Protein AF-A0A923HS87-F1 (afdb_monomer)

Radius of gyration: 13.6 Å; Cα contacts (8 Å, |Δi|>4): 126; chains: 1; bounding box: 27×33×35 Å

Sequence (116 aa):
MGLDQYQNFSVIEHLPSKEFSVVEADYYADLIFYQAFLCIINPWSLEDEALDDLTRFYLSVADDMSMTIIFIKEVRLPQILEKEILAYRDFSELESELENVITSAYQKYLKKNIVC

Organism: NCBI:txid52693

Secondary structure (DSSP, 8-state):
--S-HHHHHHHHHT-SSTT------SSTTHHHH---SEEEE-GGGS-HHHHHHHHHHHHHHGGG--SEEEEES--PPPTTGGGTEEEESSHHHHHTTHHHHHHHHHHHHHHHHS--

Solvent-accessible surface area (backbone atoms only — not comparable to full-atom values): 6939 Å² total; per-residue (Å²): 112,44,69,55,75,66,55,50,49,55,54,59,74,49,50,94,50,93,87,66,78,91,75,85,46,92,47,77,66,45,78,71,71,59,94,50,39,64,46,75,39,23,61,87,67,46,54,71,70,56,48,53,52,50,51,53,51,49,63,75,40,55,94,72,56,44,46,34,42,33,33,36,37,76,73,95,63,61,77,73,48,59,77,63,40,48,73,28,75,36,64,72,63,43,58,79,43,40,55,60,51,52,52,50,23,46,52,48,24,46,62,67,73,62,74,122

pLDDT: mean 86.73, std 8.55, range [39.62, 93.31]

Foldseek 3Di:
DADDPVLLVLLVVLAPDPVDDDDDDPDLVCVVVDPDLEDGGALVVDDPVSSVVVLVSCVVCLVPDLHAAEYAQDDDHDPSVPVRHHYHNHSVRCSVCSNVVNVVSVVSNCVNPVPD

Nearest PDB structures (foldseek):
  3jwp-assembly1_A  TM=4.247E-01  e=1.452E+00  Plasmodium falciparum 3D7
  1c4k-assembly1_A  TM=4.949E-01  e=7.510E+00  Lactobacillus sp. 30A

Structure (mmCIF, N/CA/C/O backbone):
data_AF-A0A923HS87-F1
#
_entry.id   AF-A0A923HS87-F1
#
loop_
_atom_site.group_PDB
_atom_site.id
_atom_site.type_symbol
_atom_site.label_atom_id
_atom_site.label_alt_id
_atom_site.label_comp_id
_atom_site.label_asym_id
_atom_site.label_entity_id
_atom_site.label_seq_id
_atom_site.pdbx_PDB_ins_code
_atom_site.Cartn_x
_atom_site.Cartn_y
_atom_site.Cartn_z
_atom_site.occupancy
_atom_site.B_iso_or_equiv
_atom_site.auth_seq_id
_atom_site.auth_comp_id
_atom_site.auth_asym_id
_atom_site.auth_atom_id
_atom_site.pdbx_PDB_model_num
ATOM 1 N N . MET A 1 1 ? 9.277 8.837 -2.780 1.00 58.22 1 MET A N 1
ATOM 2 C CA . MET A 1 1 ? 8.700 8.279 -4.041 1.00 58.22 1 MET A CA 1
ATOM 3 C C . MET A 1 1 ? 7.382 7.599 -3.720 1.00 58.22 1 MET A C 1
ATOM 5 O O . MET A 1 1 ? 7.347 6.813 -2.785 1.00 58.22 1 MET A O 1
ATOM 9 N N . GLY A 1 2 ? 6.298 7.909 -4.432 1.00 70.75 2 GLY A N 1
ATOM 10 C CA . GLY A 1 2 ? 4.975 7.395 -4.073 1.00 70.75 2 GLY A CA 1
ATOM 11 C C . GLY A 1 2 ? 3.897 8.456 -4.225 1.00 70.75 2 GLY A C 1
ATOM 12 O O . GLY A 1 2 ? 3.404 8.712 -5.327 1.00 70.75 2 GLY A O 1
ATOM 13 N N . LEU A 1 3 ? 3.594 9.065 -3.084 1.00 85.75 3 LEU A N 1
ATOM 14 C CA . LEU A 1 3 ? 2.613 10.119 -2.896 1.00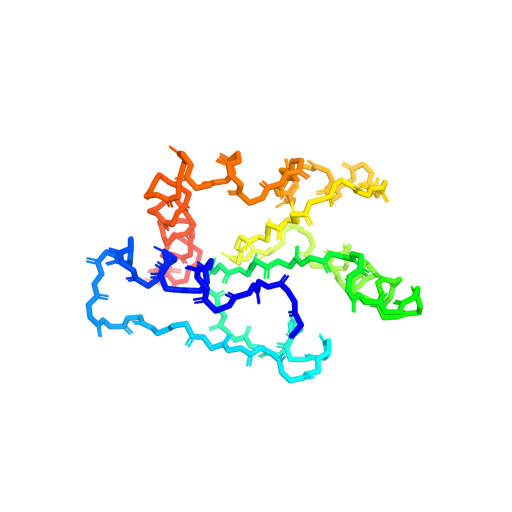 85.75 3 LEU A CA 1
ATOM 15 C C . LEU A 1 3 ? 3.260 11.507 -2.925 1.00 85.75 3 LEU A C 1
ATOM 17 O O . LEU A 1 3 ? 4.420 11.668 -2.546 1.00 85.75 3 LEU A O 1
ATOM 21 N N . ASP A 1 4 ? 2.503 12.514 -3.348 1.00 88.81 4 ASP A N 1
ATOM 22 C CA . ASP A 1 4 ? 2.895 13.915 -3.183 1.00 88.81 4 ASP A CA 1
ATOM 23 C C . ASP A 1 4 ? 2.605 14.440 -1.759 1.00 88.81 4 ASP A C 1
ATOM 25 O O . ASP A 1 4 ? 2.044 13.750 -0.905 1.00 88.81 4 ASP A O 1
ATOM 29 N N . GLN A 1 5 ? 3.008 15.684 -1.479 1.00 88.12 5 GLN A N 1
ATOM 30 C CA . GLN A 1 5 ? 2.844 16.295 -0.157 1.00 88.12 5 GLN A CA 1
ATOM 31 C C . GLN A 1 5 ? 1.374 16.396 0.285 1.00 88.12 5 GLN A C 1
ATOM 33 O O . GLN A 1 5 ? 1.082 16.217 1.467 1.00 88.12 5 GLN A O 1
ATOM 38 N N . TYR A 1 6 ? 0.458 16.690 -0.640 1.00 89.75 6 TYR A N 1
ATOM 39 C CA . TYR A 1 6 ? -0.969 16.790 -0.340 1.00 89.75 6 TYR A CA 1
ATOM 40 C C . TYR A 1 6 ? -1.550 15.411 -0.023 1.00 89.75 6 TYR A C 1
ATOM 42 O O . TYR A 1 6 ? -2.244 15.239 0.976 1.00 89.75 6 TYR A O 1
ATOM 50 N N . GLN A 1 7 ? -1.195 14.412 -0.822 1.00 91.69 7 GLN A N 1
ATOM 51 C CA . GLN A 1 7 ? -1.618 13.029 -0.632 1.00 91.69 7 GLN A CA 1
ATOM 52 C C . GLN A 1 7 ? -1.114 12.463 0.701 1.00 91.69 7 GLN A C 1
ATOM 54 O O . GLN A 1 7 ? -1.883 11.870 1.453 1.00 91.69 7 GLN A O 1
ATOM 59 N N . ASN A 1 8 ? 0.152 12.717 1.050 1.00 89.88 8 ASN A N 1
ATOM 60 C CA . ASN A 1 8 ? 0.704 12.344 2.354 1.00 89.88 8 ASN A CA 1
ATOM 61 C C . ASN A 1 8 ? -0.058 13.002 3.513 1.00 89.88 8 ASN A C 1
ATOM 63 O O . ASN A 1 8 ? -0.340 12.345 4.513 1.00 89.88 8 ASN A O 1
ATOM 67 N N . PHE A 1 9 ? -0.419 14.280 3.379 1.00 88.94 9 PHE A N 1
ATOM 68 C CA . PHE A 1 9 ? -1.223 14.976 4.383 1.00 88.94 9 PHE A CA 1
ATOM 69 C C . PHE A 1 9 ? -2.611 14.340 4.543 1.00 88.94 9 PHE A C 1
ATOM 71 O O . PHE A 1 9 ? -3.018 14.064 5.669 1.00 88.94 9 PHE A O 1
ATOM 78 N N . SER A 1 10 ? -3.281 14.014 3.433 1.00 88.94 10 SER A N 1
ATOM 79 C CA . SER A 1 10 ? -4.580 13.328 3.438 1.00 88.94 10 SER A CA 1
ATOM 80 C C . SER A 1 10 ? -4.505 11.972 4.160 1.00 88.94 10 SER A C 1
ATOM 82 O O . SER A 1 10 ? -5.333 11.685 5.023 1.00 88.94 10 SER A O 1
ATOM 84 N N . VAL A 1 11 ? -3.452 11.174 3.930 1.00 90.25 11 VAL A N 1
ATOM 85 C CA . VAL A 1 11 ? -3.226 9.916 4.675 1.00 90.25 11 VAL A CA 1
ATOM 86 C C . VAL A 1 11 ? -3.079 10.158 6.176 1.00 90.25 11 VAL A C 1
ATOM 88 O O . VAL A 1 11 ? -3.683 9.436 6.967 1.00 90.25 11 VAL A O 1
ATOM 91 N N . ILE A 1 12 ? -2.307 11.171 6.578 1.00 88.94 12 ILE A N 1
ATOM 92 C CA . ILE A 1 12 ? -2.084 11.500 7.993 1.00 88.94 12 ILE A CA 1
ATOM 93 C C . ILE A 1 12 ? -3.395 11.888 8.690 1.00 88.94 12 ILE A C 1
ATOM 95 O O . ILE A 1 12 ? -3.625 11.457 9.819 1.00 88.94 12 ILE A O 1
ATOM 99 N N . GLU A 1 13 ? -4.260 12.670 8.037 1.00 88.12 13 GLU A N 1
ATOM 100 C CA . GLU A 1 13 ? -5.544 13.098 8.613 1.00 88.12 13 GLU A CA 1
ATOM 101 C C . GLU A 1 13 ? -6.506 11.932 8.885 1.00 88.12 13 GLU A C 1
ATOM 103 O O . GLU A 1 13 ? -7.319 12.016 9.805 1.00 88.12 13 GLU A O 1
ATOM 108 N N . HIS A 1 14 ? -6.380 10.832 8.140 1.00 86.75 14 HIS A N 1
ATOM 109 C CA . HIS A 1 14 ? -7.221 9.641 8.282 1.00 86.75 14 HIS A CA 1
ATOM 110 C C . HIS A 1 14 ? -6.614 8.561 9.194 1.00 86.75 14 HIS A C 1
ATOM 112 O O . HIS A 1 14 ? -7.184 7.475 9.329 1.00 86.75 14 HIS A O 1
ATOM 118 N N . LEU A 1 15 ? -5.470 8.822 9.841 1.00 83.25 15 LEU A N 1
ATOM 119 C CA . LEU A 1 15 ? -4.893 7.870 10.788 1.00 83.25 15 LEU A CA 1
ATOM 120 C C . LEU A 1 15 ? -5.769 7.759 12.054 1.00 83.25 15 LEU A C 1
ATOM 122 O O . LEU A 1 15 ? -6.018 8.760 12.728 1.00 83.25 15 LEU A O 1
ATOM 126 N N . PRO A 1 16 ? -6.195 6.543 12.446 1.00 68.12 16 PRO A N 1
ATOM 127 C CA . PRO A 1 16 ? -7.162 6.341 13.526 1.00 68.12 16 PRO A CA 1
ATOM 128 C C . PRO A 1 16 ? -6.606 6.642 14.927 1.00 68.12 16 PRO A C 1
ATOM 130 O O . PRO A 1 16 ? -7.373 6.757 15.883 1.00 68.12 16 PRO A O 1
ATOM 133 N N . SER A 1 17 ? -5.284 6.751 15.090 1.00 66.19 17 SER A N 1
ATOM 134 C CA . SER A 1 17 ? -4.656 7.034 16.381 1.00 66.19 17 SER A CA 1
ATOM 135 C C . SER A 1 17 ? -3.385 7.873 16.229 1.00 66.19 17 SER A C 1
ATOM 137 O O . SER A 1 17 ? -2.733 7.878 15.188 1.00 66.19 17 SER A O 1
ATOM 139 N N . LYS A 1 18 ? -2.992 8.541 17.320 1.00 64.31 18 LYS A N 1
ATOM 140 C CA . LYS A 1 18 ? -1.715 9.272 17.429 1.00 64.31 18 LYS A CA 1
ATOM 141 C C . LYS A 1 18 ? -0.489 8.354 17.536 1.00 64.31 18 LYS A C 1
ATOM 143 O O . LYS A 1 18 ? 0.619 8.854 17.697 1.00 64.31 18 LYS A O 1
ATOM 148 N N . GLU A 1 19 ? -0.687 7.037 17.530 1.00 71.06 19 GLU A N 1
ATOM 149 C CA . GLU A 1 19 ? 0.387 6.048 17.683 1.00 71.06 19 GLU A CA 1
ATOM 150 C C . GLU A 1 19 ? 1.021 5.669 16.343 1.00 71.06 19 GLU A C 1
ATOM 152 O O . GLU A 1 19 ? 2.098 5.078 16.321 1.00 71.06 19 GLU A O 1
ATOM 157 N N . PHE A 1 20 ? 0.378 6.027 15.231 1.00 80.00 20 PHE A N 1
ATOM 158 C CA . PHE A 1 20 ? 0.894 5.779 13.894 1.00 80.00 20 PHE A CA 1
ATOM 159 C C . PHE A 1 20 ? 1.489 7.048 13.302 1.00 80.00 20 PHE A C 1
ATOM 161 O O . PHE A 1 20 ? 0.995 8.155 13.513 1.00 80.00 20 PHE A O 1
ATOM 168 N N . SER A 1 21 ? 2.544 6.869 12.518 1.00 85.69 21 SER A N 1
ATOM 169 C CA . SER A 1 21 ? 3.132 7.923 11.705 1.00 85.69 21 SER A CA 1
ATOM 170 C C . SER A 1 21 ? 3.259 7.446 10.271 1.00 85.69 21 SER A C 1
ATOM 172 O O . SER A 1 21 ? 3.562 6.279 10.023 1.00 85.69 21 SER A O 1
ATOM 174 N N . VAL A 1 22 ? 3.085 8.368 9.331 1.00 88.81 22 VAL A N 1
ATOM 175 C CA . VAL A 1 22 ? 3.486 8.140 7.945 1.00 88.81 22 VAL A CA 1
ATOM 176 C C . VAL A 1 22 ? 4.996 8.330 7.857 1.00 88.81 22 VAL A C 1
ATOM 178 O O . VAL A 1 22 ? 5.528 9.327 8.346 1.00 88.81 22 VAL A O 1
ATOM 181 N N . VAL A 1 23 ? 5.674 7.358 7.256 1.00 88.56 23 VAL A N 1
ATOM 182 C CA . VAL A 1 23 ? 7.110 7.400 6.974 1.00 88.56 23 VAL A CA 1
ATOM 183 C C . VAL A 1 23 ? 7.266 7.286 5.466 1.00 88.56 23 VAL A C 1
ATOM 185 O O . VAL A 1 23 ? 6.729 6.360 4.859 1.00 88.56 23 VAL A O 1
ATOM 188 N N . GLU A 1 24 ? 7.959 8.246 4.860 1.00 88.31 24 GLU A N 1
ATOM 189 C CA . GLU A 1 24 ? 8.325 8.147 3.451 1.00 88.31 24 GLU A CA 1
ATOM 190 C C . GLU A 1 24 ? 9.490 7.164 3.304 1.00 88.31 24 GLU A C 1
ATOM 192 O O . GLU A 1 24 ? 10.457 7.224 4.060 1.00 88.31 24 GLU A O 1
ATOM 197 N N . ALA A 1 25 ? 9.379 6.248 2.342 1.00 87.25 25 ALA A N 1
ATOM 198 C CA . ALA A 1 25 ? 10.486 5.390 1.948 1.00 87.25 25 ALA A CA 1
ATOM 199 C C . ALA A 1 25 ? 11.458 6.183 1.064 1.00 87.25 25 ALA A C 1
ATOM 201 O O . ALA A 1 25 ? 11.062 6.708 0.014 1.00 87.25 25 ALA A O 1
ATOM 202 N N . ASP A 1 26 ? 12.725 6.229 1.475 1.00 82.88 26 ASP A N 1
ATOM 203 C CA . ASP A 1 26 ? 13.796 6.871 0.713 1.00 82.88 26 ASP A CA 1
ATOM 204 C C . ASP A 1 26 ? 14.240 5.970 -0.451 1.00 82.88 26 ASP A C 1
ATOM 206 O O . ASP A 1 26 ? 14.530 6.450 -1.550 1.00 82.88 26 ASP A O 1
ATOM 210 N N . TYR A 1 27 ? 14.234 4.650 -0.230 1.00 86.00 27 TYR A N 1
ATOM 211 C CA . TYR A 1 27 ? 14.610 3.629 -1.206 1.00 86.00 27 TYR A CA 1
ATOM 212 C C . TYR A 1 27 ? 13.561 2.518 -1.292 1.00 86.00 27 TYR A C 1
ATOM 214 O O . TYR A 1 27 ? 12.877 2.200 -0.322 1.00 86.00 27 TYR A O 1
ATOM 222 N N . TYR A 1 28 ? 13.468 1.848 -2.446 1.00 86.06 28 TYR A N 1
ATOM 223 C CA . TYR A 1 28 ? 12.525 0.732 -2.616 1.00 86.06 28 TYR A CA 1
ATOM 224 C C . TYR A 1 28 ? 12.778 -0.406 -1.611 1.00 86.06 28 TYR A C 1
ATOM 226 O O . TYR A 1 28 ? 11.840 -1.077 -1.193 1.00 86.06 28 TYR A O 1
ATOM 234 N N . ALA A 1 29 ? 14.033 -0.604 -1.194 1.00 87.81 29 ALA A N 1
ATOM 235 C CA . ALA A 1 29 ? 14.406 -1.608 -0.205 1.00 87.81 29 ALA A CA 1
ATOM 236 C C . ALA A 1 29 ? 13.727 -1.366 1.154 1.00 87.81 29 ALA A C 1
ATOM 238 O O . ALA A 1 29 ? 13.426 -2.317 1.873 1.00 87.81 29 ALA A O 1
ATOM 239 N N . ASP A 1 30 ? 13.405 -0.118 1.490 1.00 87.12 30 ASP A N 1
ATOM 240 C CA . ASP A 1 30 ? 12.712 0.207 2.735 1.00 87.12 30 ASP A CA 1
ATOM 241 C C . ASP A 1 30 ? 11.292 -0.390 2.765 1.00 87.12 30 ASP A C 1
ATOM 243 O O . ASP A 1 30 ? 10.813 -0.804 3.819 1.00 87.12 30 ASP A O 1
ATOM 247 N N . LEU A 1 31 ? 10.654 -0.551 1.596 1.00 86.81 31 LEU A N 1
ATOM 248 C CA . LEU A 1 31 ? 9.340 -1.198 1.435 1.00 86.81 31 LEU A CA 1
ATOM 249 C C . LEU A 1 31 ? 9.366 -2.713 1.720 1.00 86.81 31 LEU A C 1
ATOM 251 O O . LEU A 1 31 ? 8.312 -3.347 1.811 1.00 86.81 31 LEU A O 1
ATOM 255 N N . ILE A 1 32 ? 10.566 -3.291 1.830 1.00 85.31 32 ILE A N 1
ATOM 256 C CA . ILE A 1 32 ? 10.817 -4.689 2.198 1.00 85.31 32 ILE A CA 1
ATOM 257 C C . ILE A 1 32 ? 11.122 -4.792 3.698 1.00 85.31 32 ILE A C 1
ATOM 259 O O . ILE A 1 32 ? 10.672 -5.728 4.358 1.00 85.31 32 ILE A O 1
ATOM 263 N N . PHE A 1 33 ? 11.898 -3.847 4.241 1.00 82.69 33 PHE A N 1
ATOM 264 C CA . PHE A 1 33 ? 12.417 -3.923 5.610 1.00 82.69 33 PHE A CA 1
ATOM 265 C C . PHE A 1 33 ? 11.518 -3.284 6.673 1.00 82.69 33 PHE A C 1
ATOM 267 O O . PHE A 1 33 ? 11.618 -3.661 7.845 1.00 82.69 33 PHE A O 1
ATOM 274 N N . TYR A 1 34 ? 10.658 -2.324 6.319 1.00 81.38 34 TYR A N 1
ATOM 275 C CA . TYR A 1 34 ? 9.805 -1.673 7.308 1.00 81.38 34 TYR A CA 1
ATOM 276 C C . TYR A 1 34 ? 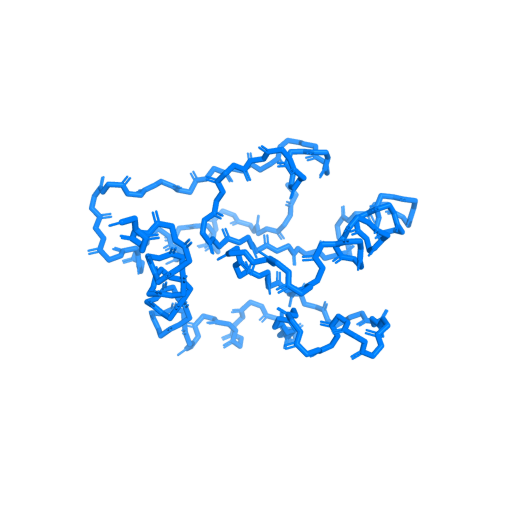8.703 -2.591 7.834 1.00 81.38 34 TYR A C 1
ATOM 278 O O . TYR A 1 34 ? 7.929 -3.189 7.089 1.00 81.38 34 TYR A O 1
ATOM 286 N N . GLN A 1 35 ? 8.577 -2.626 9.162 1.00 79.81 35 GLN A N 1
ATOM 287 C CA . GLN A 1 35 ? 7.418 -3.204 9.832 1.00 79.81 35 GLN A CA 1
ATOM 288 C C . GLN A 1 35 ? 6.269 -2.194 9.808 1.00 79.81 35 GLN A C 1
ATOM 290 O O . GLN A 1 35 ? 6.060 -1.439 10.756 1.00 79.81 35 GLN A O 1
ATOM 295 N N . ALA A 1 36 ? 5.541 -2.170 8.695 1.00 87.88 36 ALA A N 1
ATOM 296 C CA . ALA A 1 36 ? 4.333 -1.376 8.528 1.00 87.88 36 ALA A CA 1
ATOM 297 C C . ALA A 1 36 ? 3.090 -2.278 8.468 1.00 87.88 36 ALA A C 1
ATOM 299 O O . ALA A 1 36 ? 3.141 -3.427 8.029 1.00 87.88 36 ALA A O 1
ATOM 300 N N . PHE A 1 37 ? 1.943 -1.750 8.897 1.00 90.19 37 PHE A N 1
ATOM 301 C CA . PHE A 1 37 ? 0.654 -2.422 8.694 1.00 90.19 37 PHE A CA 1
ATOM 302 C C . PHE A 1 37 ? 0.045 -2.098 7.319 1.00 90.19 37 PHE A C 1
ATOM 304 O O . PHE A 1 37 ? -0.772 -2.867 6.809 1.00 90.19 37 PHE A O 1
ATOM 311 N N . LEU A 1 38 ? 0.455 -0.981 6.711 1.00 92.00 38 LEU A N 1
ATOM 312 C CA . LEU A 1 38 ? -0.010 -0.492 5.419 1.00 92.00 38 LEU A CA 1
ATOM 313 C C . LEU A 1 38 ? 1.150 0.158 4.652 1.00 92.00 38 LEU A C 1
ATOM 315 O O . LEU A 1 38 ? 1.830 1.026 5.196 1.00 92.00 38 LEU A O 1
ATOM 319 N N . CYS A 1 39 ? 1.318 -0.211 3.384 1.00 92.81 39 CYS A N 1
ATOM 320 C CA . CYS A 1 39 ? 2.217 0.453 2.442 1.00 92.81 39 CYS A CA 1
ATOM 321 C C . CYS A 1 39 ? 1.437 0.949 1.228 1.00 92.81 39 CYS A C 1
ATOM 323 O O . CYS A 1 39 ? 0.702 0.185 0.605 1.00 92.81 39 CYS A O 1
AT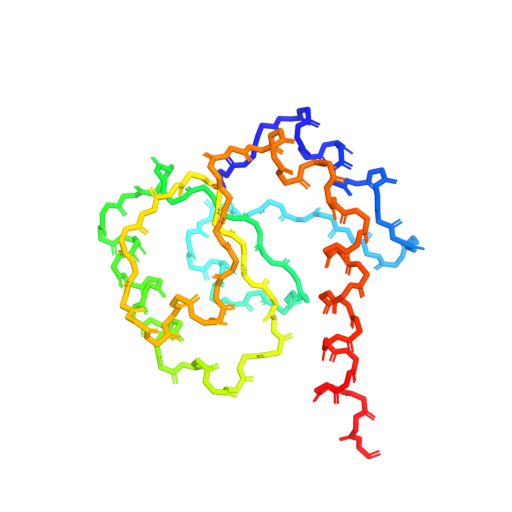OM 325 N N . ILE A 1 40 ? 1.638 2.217 0.874 1.00 93.06 40 ILE A N 1
ATOM 326 C CA . ILE A 1 40 ? 1.058 2.843 -0.314 1.00 93.06 40 ILE A CA 1
ATOM 327 C C . ILE A 1 40 ? 2.196 3.149 -1.284 1.00 93.06 40 ILE A C 1
ATOM 329 O O . ILE A 1 40 ? 3.112 3.901 -0.961 1.00 93.06 40 ILE A O 1
ATOM 333 N N . ILE A 1 41 ? 2.148 2.545 -2.467 1.00 92.12 41 ILE A N 1
ATOM 334 C CA . ILE A 1 41 ? 3.230 2.558 -3.448 1.00 92.12 41 ILE A CA 1
ATOM 335 C C . ILE A 1 41 ? 2.677 3.082 -4.771 1.00 92.12 41 ILE A C 1
ATOM 337 O O . ILE A 1 41 ? 1.642 2.633 -5.252 1.00 92.12 41 ILE A O 1
ATOM 341 N N . ASN A 1 42 ? 3.387 4.021 -5.391 1.00 92.25 42 ASN A N 1
ATOM 342 C CA . ASN A 1 42 ? 3.167 4.381 -6.789 1.00 92.25 42 ASN A CA 1
ATOM 343 C C . ASN A 1 42 ? 4.191 3.608 -7.633 1.00 92.25 42 ASN A C 1
ATOM 345 O O . ASN A 1 42 ? 5.341 4.052 -7.723 1.00 92.25 42 ASN A O 1
ATOM 349 N N . PRO A 1 43 ? 3.826 2.463 -8.237 1.00 90.88 43 PRO A N 1
ATOM 350 C CA . PRO A 1 43 ? 4.776 1.622 -8.959 1.00 90.88 43 PRO A CA 1
ATOM 351 C C . PRO A 1 43 ? 5.412 2.337 -10.156 1.00 90.88 43 PRO A C 1
ATOM 353 O O . PRO A 1 43 ? 6.535 2.024 -10.517 1.00 90.88 43 PRO A O 1
ATOM 356 N N . TRP A 1 44 ? 4.757 3.352 -10.729 1.00 90.44 44 TRP A N 1
ATOM 357 C CA . TRP A 1 44 ? 5.310 4.132 -11.845 1.00 90.44 44 TRP A CA 1
ATOM 358 C C . TRP A 1 44 ? 6.400 5.121 -11.414 1.00 90.44 44 TRP A C 1
ATOM 360 O O . TRP A 1 44 ? 7.014 5.767 -12.259 1.00 90.44 44 TRP A O 1
ATOM 370 N N . SER A 1 45 ? 6.592 5.308 -10.107 1.00 89.19 45 SER A N 1
ATOM 371 C CA . SER A 1 45 ? 7.714 6.085 -9.570 1.00 89.19 45 SER A CA 1
ATOM 372 C C . SER A 1 45 ? 8.959 5.236 -9.315 1.00 89.19 45 SER A C 1
ATOM 374 O O . SER A 1 45 ? 9.983 5.787 -8.928 1.00 89.19 45 SER A O 1
ATOM 376 N N . LEU A 1 46 ? 8.869 3.921 -9.525 1.00 89.50 46 LEU A N 1
ATOM 377 C CA . LEU A 1 46 ? 9.975 2.986 -9.384 1.00 89.50 46 L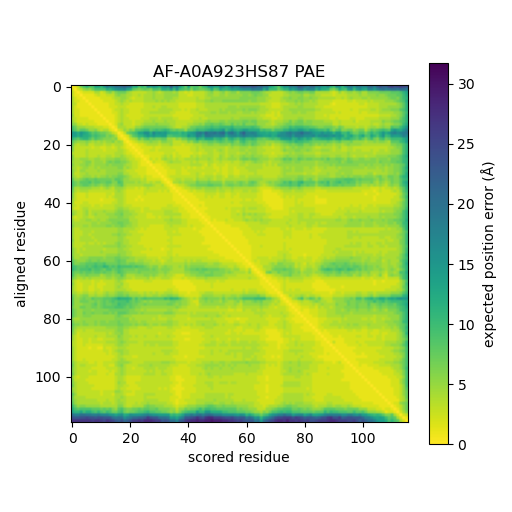EU A CA 1
ATOM 378 C C . LEU A 1 46 ? 10.624 2.727 -10.743 1.00 89.50 46 LEU A C 1
ATOM 380 O O . LEU A 1 46 ? 9.968 2.778 -11.782 1.00 89.50 46 LEU A O 1
ATOM 384 N N . GLU A 1 47 ? 11.913 2.414 -10.718 1.00 90.94 47 GLU A N 1
ATOM 385 C CA . GLU A 1 47 ? 12.590 1.822 -11.869 1.00 90.94 47 GLU A CA 1
ATOM 386 C C . GLU A 1 47 ? 12.080 0.389 -12.093 1.00 90.94 47 GLU A C 1
ATOM 388 O O . GLU A 1 47 ? 11.714 -0.297 -11.135 1.00 90.94 47 GLU A O 1
ATOM 393 N N . ASP A 1 48 ? 12.089 -0.080 -13.343 1.00 90.19 48 ASP A N 1
ATOM 394 C CA . ASP A 1 48 ? 11.568 -1.408 -13.704 1.00 90.19 48 ASP A CA 1
ATOM 395 C C . ASP A 1 48 ? 12.234 -2.536 -12.891 1.00 90.19 48 ASP A C 1
ATOM 397 O O . ASP A 1 48 ? 11.550 -3.435 -12.406 1.00 90.19 48 ASP A O 1
ATOM 401 N N . GLU A 1 49 ? 13.553 -2.457 -12.668 1.00 92.00 49 GLU A N 1
ATOM 402 C CA . GLU A 1 49 ? 14.300 -3.430 -11.854 1.00 92.00 49 GLU A CA 1
ATOM 403 C C . GLU A 1 49 ? 13.826 -3.441 -10.391 1.00 92.00 49 GLU A C 1
ATOM 405 O O . GLU A 1 49 ? 13.626 -4.504 -9.805 1.00 92.00 49 GLU A O 1
ATOM 410 N N . ALA A 1 50 ? 13.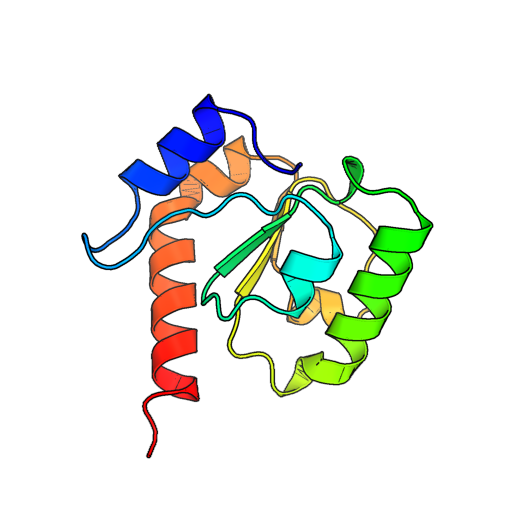559 -2.264 -9.817 1.00 91.62 50 ALA A N 1
ATOM 411 C CA . ALA A 1 50 ? 13.056 -2.145 -8.451 1.00 91.62 50 ALA A CA 1
ATOM 412 C C . ALA A 1 50 ? 11.627 -2.696 -8.317 1.00 91.62 50 ALA A C 1
ATOM 414 O O . ALA A 1 50 ? 11.299 -3.343 -7.319 1.00 91.62 50 ALA A O 1
ATOM 415 N N . LEU A 1 51 ? 10.772 -2.464 -9.318 1.00 91.31 51 LEU A N 1
ATOM 416 C CA . LEU A 1 51 ? 9.423 -3.027 -9.349 1.00 91.31 51 LEU A CA 1
ATOM 417 C C . LEU A 1 51 ? 9.455 -4.557 -9.481 1.00 91.31 51 LEU A C 1
ATOM 419 O O . LEU A 1 51 ? 8.697 -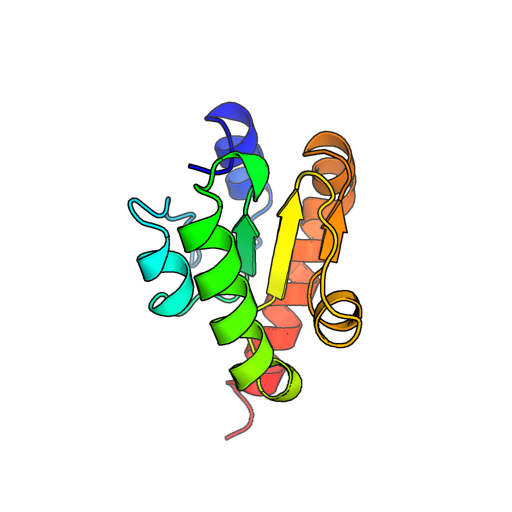5.244 -8.789 1.00 91.31 51 LEU A O 1
ATOM 423 N N . ASP A 1 52 ? 10.340 -5.094 -10.321 1.00 92.12 52 ASP A N 1
ATOM 424 C CA . ASP A 1 52 ? 10.546 -6.535 -10.476 1.00 92.12 52 ASP A CA 1
ATOM 425 C C . ASP A 1 52 ? 11.004 -7.181 -9.163 1.00 92.12 52 ASP A C 1
ATOM 427 O O . ASP A 1 52 ? 10.463 -8.213 -8.753 1.00 92.12 52 ASP A O 1
ATOM 431 N N . ASP A 1 53 ? 11.960 -6.566 -8.468 1.00 92.56 53 ASP A N 1
ATOM 432 C CA . ASP A 1 53 ? 12.472 -7.082 -7.201 1.00 92.56 53 ASP A CA 1
ATOM 433 C C . ASP A 1 53 ? 11.430 -7.020 -6.077 1.00 92.56 53 ASP A C 1
ATOM 435 O O . ASP A 1 53 ? 11.252 -8.009 -5.357 1.00 92.56 53 ASP A O 1
ATOM 439 N N . LEU A 1 54 ? 10.660 -5.930 -5.973 1.00 91.75 54 LEU A N 1
ATOM 440 C CA . LEU A 1 54 ? 9.523 -5.858 -5.046 1.00 91.75 54 LEU A CA 1
ATOM 441 C C . LEU A 1 54 ? 8.468 -6.918 -5.359 1.00 91.75 54 LEU A C 1
ATOM 443 O O . LEU A 1 54 ? 7.968 -7.585 -4.454 1.00 91.75 54 LEU A O 1
ATOM 447 N N . THR A 1 55 ? 8.157 -7.119 -6.639 1.00 91.31 55 THR A N 1
ATOM 448 C CA . THR A 1 55 ? 7.187 -8.128 -7.080 1.00 91.31 55 THR A CA 1
ATOM 449 C C . THR A 1 55 ? 7.652 -9.532 -6.692 1.00 91.31 55 THR A C 1
ATOM 451 O O . THR A 1 55 ? 6.869 -10.315 -6.152 1.00 91.31 55 THR A O 1
ATOM 454 N N . ARG A 1 56 ? 8.934 -9.860 -6.906 1.00 92.19 56 ARG A N 1
ATOM 455 C CA . ARG A 1 56 ? 9.523 -11.145 -6.488 1.00 92.19 56 ARG A CA 1
ATOM 456 C C . ARG A 1 56 ? 9.482 -11.326 -4.977 1.00 92.19 56 ARG A C 1
ATOM 458 O O . ARG A 1 56 ? 9.142 -12.413 -4.509 1.00 92.19 56 ARG A O 1
ATOM 465 N N . PHE A 1 57 ? 9.805 -10.279 -4.221 1.00 91.69 57 PHE A N 1
ATOM 466 C CA . PHE A 1 57 ? 9.741 -10.327 -2.767 1.00 91.69 57 PHE A CA 1
ATOM 467 C C . PHE A 1 57 ? 8.310 -10.586 -2.290 1.00 91.69 57 PHE A C 1
ATOM 469 O O . PHE A 1 57 ? 8.080 -11.564 -1.580 1.00 91.69 57 PHE A O 1
ATOM 476 N N . TYR A 1 58 ? 7.335 -9.791 -2.735 1.00 90.88 58 TYR A N 1
ATOM 477 C CA . TYR A 1 58 ? 5.942 -9.954 -2.322 1.00 90.88 58 TYR A CA 1
ATOM 478 C C . TYR A 1 58 ? 5.355 -11.298 -2.751 1.00 90.88 58 TYR A C 1
ATOM 480 O O . TYR A 1 58 ? 4.596 -11.886 -1.986 1.00 90.88 58 TYR A O 1
ATOM 488 N N . LEU A 1 59 ? 5.756 -11.844 -3.905 1.00 91.50 59 LEU A N 1
ATOM 489 C CA . LEU A 1 59 ? 5.414 -13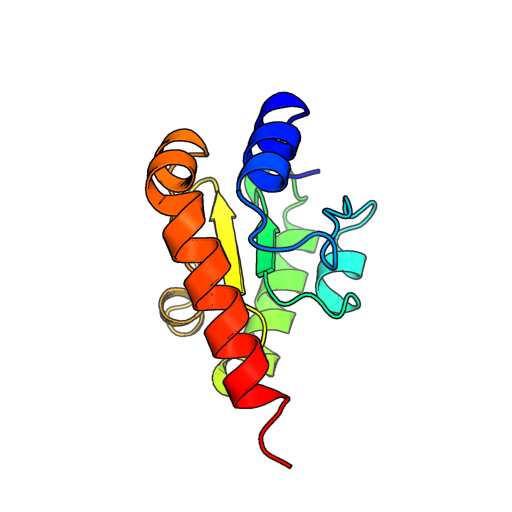.218 -4.288 1.00 91.50 59 LEU A CA 1
ATOM 490 C C . LEU A 1 59 ? 5.929 -14.248 -3.277 1.00 91.50 59 LEU A C 1
ATOM 492 O O . LEU A 1 59 ? 5.218 -15.199 -2.966 1.00 91.50 59 LEU A O 1
ATOM 496 N N . SER A 1 60 ? 7.150 -14.071 -2.763 1.00 90.56 60 SER A N 1
ATOM 497 C CA . SER A 1 60 ? 7.751 -15.012 -1.810 1.00 90.56 60 SER A CA 1
ATOM 498 C C . SER A 1 60 ? 7.076 -15.015 -0.433 1.00 90.56 60 SER A C 1
ATOM 500 O O . SER A 1 60 ? 7.193 -16.001 0.292 1.00 90.56 60 SER A O 1
ATOM 502 N N . VAL A 1 61 ? 6.352 -13.943 -0.086 1.00 87.81 61 VAL A N 1
ATOM 503 C CA . VAL A 1 61 ? 5.690 -13.767 1.220 1.00 87.81 61 VAL A CA 1
ATOM 504 C C . VAL A 1 61 ? 4.165 -13.621 1.126 1.00 87.81 61 VAL A C 1
ATOM 506 O O . VAL A 1 61 ? 3.531 -13.285 2.124 1.00 87.81 61 VAL A O 1
ATOM 509 N N . ALA A 1 62 ? 3.568 -13.863 -0.047 1.00 85.56 62 ALA A N 1
ATOM 510 C CA . ALA A 1 62 ? 2.161 -13.562 -0.333 1.00 85.56 62 ALA A CA 1
ATOM 511 C C . ALA A 1 62 ? 1.193 -14.174 0.698 1.00 85.56 62 ALA A C 1
ATOM 513 O O . ALA A 1 62 ? 0.367 -13.464 1.265 1.00 85.56 62 ALA A O 1
ATOM 514 N N . ASP A 1 63 ? 1.363 -15.458 1.025 1.00 82.88 63 ASP A N 1
ATOM 515 C CA . ASP A 1 63 ? 0.470 -16.175 1.949 1.00 82.88 63 ASP A CA 1
ATOM 516 C C . ASP A 1 63 ? 0.602 -15.707 3.415 1.00 82.88 63 ASP A C 1
ATOM 518 O O . ASP A 1 63 ? -0.346 -15.793 4.205 1.00 82.88 63 ASP A O 1
ATOM 522 N N . ASP A 1 64 ? 1.765 -15.173 3.803 1.00 83.69 64 ASP A N 1
ATOM 523 C CA . ASP A 1 64 ? 2.054 -14.790 5.190 1.00 83.69 64 ASP A CA 1
ATOM 524 C C . ASP A 1 64 ? 2.035 -13.273 5.429 1.00 83.69 64 ASP A C 1
ATOM 526 O O . ASP A 1 64 ? 2.171 -12.794 6.551 1.00 83.69 64 ASP A O 1
ATOM 530 N N . MET A 1 65 ? 1.714 -12.477 4.412 1.00 82.94 65 MET A N 1
ATOM 531 C CA . MET A 1 65 ? 1.759 -11.024 4.524 1.00 82.94 65 MET A CA 1
ATOM 532 C C . MET A 1 65 ? 0.773 -10.481 5.577 1.00 82.94 65 MET A C 1
ATOM 534 O O . MET A 1 65 ? -0.452 -10.618 5.455 1.00 82.94 65 MET A O 1
ATOM 538 N N . SER A 1 66 ? 1.299 -9.882 6.650 1.00 84.44 66 SER A N 1
ATOM 539 C CA . SER A 1 66 ? 0.511 -9.157 7.661 1.00 84.44 66 SER A CA 1
ATOM 540 C C . SER A 1 66 ? 0.241 -7.711 7.278 1.00 84.44 66 SER A C 1
ATOM 542 O O . SER A 1 66 ? -0.740 -7.123 7.731 1.00 84.44 66 SER A O 1
ATOM 544 N N . MET A 1 67 ? 1.106 -7.163 6.433 1.00 89.50 67 MET A N 1
ATOM 545 C CA . MET A 1 67 ? 0.970 -5.848 5.837 1.00 89.50 67 MET A CA 1
ATOM 546 C C . MET A 1 67 ? -0.124 -5.854 4.762 1.00 89.50 67 MET A C 1
ATOM 548 O O . MET A 1 67 ? -0.407 -6.872 4.121 1.00 89.50 67 MET A O 1
ATOM 552 N N . THR A 1 68 ? -0.768 -4.711 4.581 1.00 92.31 68 THR A N 1
ATOM 553 C CA . THR A 1 68 ? -1.603 -4.436 3.410 1.00 92.31 68 THR A CA 1
ATOM 554 C C . THR A 1 68 ? -0.788 -3.602 2.438 1.00 92.31 68 THR A C 1
ATOM 556 O O . THR A 1 68 ? -0.182 -2.613 2.844 1.00 92.31 68 THR A O 1
ATOM 559 N N . ILE A 1 69 ? -0.755 -3.998 1.171 1.00 92.62 69 ILE A N 1
ATOM 560 C CA . ILE A 1 69 ? -0.037 -3.266 0.129 1.00 92.62 69 ILE A CA 1
ATOM 561 C C . ILE A 1 69 ? -1.057 -2.657 -0.814 1.00 92.62 69 ILE A C 1
ATOM 563 O O . ILE A 1 69 ? -1.995 -3.329 -1.246 1.00 92.62 69 ILE A O 1
ATOM 567 N N . ILE A 1 70 ? -0.846 -1.386 -1.129 1.00 93.12 70 ILE A N 1
ATOM 568 C CA . ILE A 1 70 ? -1.665 -0.620 -2.051 1.00 93.12 70 ILE A CA 1
ATOM 569 C C . ILE A 1 70 ? -0.796 -0.098 -3.170 1.00 93.12 70 ILE A C 1
ATOM 571 O O . ILE A 1 70 ? 0.194 0.589 -2.922 1.00 93.12 70 ILE A O 1
ATOM 575 N N . PHE A 1 71 ? -1.196 -0.387 -4.399 1.00 92.94 71 PHE A N 1
ATOM 576 C CA . PHE A 1 71 ? -0.625 0.214 -5.589 1.00 92.94 71 PHE A CA 1
ATOM 577 C C . PHE A 1 71 ? -1.559 1.302 -6.101 1.00 92.94 71 PHE A C 1
ATOM 579 O O . PHE A 1 71 ? -2.738 1.060 -6.350 1.00 92.94 71 PHE A O 1
ATOM 586 N N . ILE A 1 72 ? -1.020 2.506 -6.266 1.00 91.19 72 ILE A N 1
ATOM 587 C CA . ILE A 1 72 ? -1.716 3.619 -6.901 1.00 91.19 72 ILE A CA 1
ATOM 588 C C . ILE A 1 72 ? -1.145 3.790 -8.293 1.00 91.19 72 ILE A C 1
ATOM 590 O O . ILE A 1 72 ? 0.038 4.096 -8.432 1.00 91.19 72 ILE A O 1
ATOM 594 N N . LYS A 1 73 ? -2.020 3.702 -9.292 1.00 87.25 73 LYS A N 1
ATOM 595 C CA . LYS A 1 73 ? -1.732 3.447 -10.706 1.00 87.25 73 LYS A CA 1
ATOM 596 C C . LYS A 1 73 ? -1.553 1.964 -10.971 1.00 87.25 73 LYS A C 1
ATOM 598 O O . LYS A 1 73 ? -0.661 1.304 -10.442 1.00 87.25 73 LYS A O 1
ATOM 603 N N . GLU A 1 74 ? -2.422 1.469 -11.839 1.00 79.31 74 GLU A N 1
ATOM 604 C CA . GLU A 1 74 ? -2.482 0.066 -12.206 1.00 79.31 74 GLU A CA 1
ATOM 605 C C . GLU A 1 74 ? -1.198 -0.371 -12.925 1.00 79.31 74 GLU A C 1
ATOM 607 O O . GLU A 1 74 ? -0.678 0.304 -13.822 1.00 79.31 74 GLU A O 1
ATOM 612 N N . VAL A 1 75 ? -0.700 -1.535 -12.522 1.00 85.38 75 VAL A N 1
ATOM 613 C CA . VAL A 1 75 ? 0.347 -2.295 -13.204 1.00 85.38 75 VAL A CA 1
ATOM 614 C C . VAL A 1 75 ? -0.087 -3.751 -13.241 1.00 85.38 75 VAL A C 1
ATOM 616 O O . VAL A 1 75 ? -0.866 -4.202 -12.403 1.00 85.38 75 VAL A O 1
ATOM 619 N N . ARG A 1 76 ? 0.409 -4.504 -14.222 1.00 84.88 76 ARG A N 1
ATOM 620 C CA . ARG A 1 76 ? 0.102 -5.932 -14.308 1.00 84.88 76 ARG A CA 1
ATOM 621 C C . ARG A 1 76 ? 0.871 -6.679 -13.232 1.00 84.88 76 ARG A C 1
ATOM 623 O O . ARG A 1 76 ? 2.098 -6.705 -13.267 1.00 84.88 76 ARG A O 1
ATOM 630 N N . LEU A 1 77 ? 0.140 -7.311 -12.324 1.00 86.12 77 LEU A N 1
ATOM 631 C CA . LEU A 1 77 ? 0.701 -8.163 -11.291 1.00 86.12 77 LEU A CA 1
ATOM 632 C C . LEU A 1 77 ? 0.494 -9.641 -11.650 1.00 86.12 77 LEU A C 1
ATOM 634 O O . LEU A 1 77 ? -0.428 -9.996 -12.383 1.00 86.12 77 LEU A O 1
ATOM 638 N N . PRO A 1 78 ? 1.342 -10.545 -11.144 1.00 87.75 78 PRO A N 1
ATOM 639 C CA . PRO A 1 78 ? 1.030 -11.967 -11.130 1.00 87.75 78 PRO A CA 1
ATOM 640 C C . PRO A 1 78 ? -0.304 -12.231 -10.409 1.00 87.75 78 PRO A C 1
ATOM 642 O O . PRO A 1 78 ? -0.559 -11.636 -9.366 1.00 87.75 78 PRO A O 1
ATOM 645 N N . GLN A 1 79 ? -1.101 -13.196 -10.884 1.00 88.62 79 GLN A N 1
ATOM 646 C CA . GLN A 1 79 ? -2.435 -13.520 -10.330 1.00 88.62 79 GLN A CA 1
ATOM 647 C C . GLN A 1 79 ? -2.470 -13.775 -8.815 1.00 88.62 79 GLN A C 1
ATOM 649 O O . GLN A 1 79 ? -3.502 -13.593 -8.174 1.00 88.62 79 GLN A O 1
ATOM 654 N N . ILE A 1 80 ? -1.364 -14.256 -8.242 1.00 89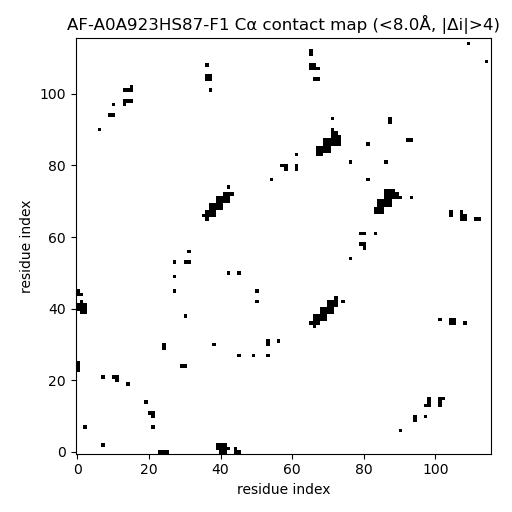.25 80 ILE A N 1
ATOM 655 C CA . ILE A 1 80 ? -1.244 -14.463 -6.795 1.00 89.25 80 ILE A CA 1
ATOM 656 C C . ILE A 1 80 ? -1.267 -13.108 -6.075 1.00 89.25 80 ILE A C 1
ATOM 658 O O . ILE A 1 80 ? -2.006 -12.942 -5.114 1.00 89.25 80 ILE A O 1
ATOM 662 N N . LEU A 1 81 ? -0.518 -12.125 -6.581 1.00 88.81 81 LEU A N 1
ATOM 663 C CA . LEU A 1 81 ? -0.443 -10.790 -5.994 1.00 88.81 81 LEU A CA 1
ATOM 664 C C . LEU A 1 81 ? -1.684 -9.946 -6.257 1.00 88.81 81 LEU A C 1
ATOM 666 O O . LEU A 1 81 ? -2.018 -9.126 -5.414 1.00 88.81 81 LEU A O 1
ATOM 670 N N . GLU A 1 82 ? -2.410 -10.177 -7.351 1.00 87.75 82 GLU A N 1
ATOM 671 C CA . GLU A 1 82 ? -3.696 -9.503 -7.608 1.00 87.75 82 GLU A CA 1
ATOM 672 C C . GLU A 1 82 ? -4.735 -9.744 -6.496 1.00 87.75 82 GLU A C 1
ATOM 674 O O . GLU A 1 82 ? -5.674 -8.968 -6.350 1.00 87.75 82 GLU A O 1
ATOM 679 N N . LYS A 1 83 ? -4.584 -10.818 -5.708 1.00 86.06 83 LYS A N 1
ATOM 680 C CA . LYS A 1 83 ? -5.459 -11.114 -4.562 1.00 86.06 83 LYS A CA 1
ATOM 681 C C . LYS A 1 83 ? -4.993 -10.475 -3.256 1.00 86.06 83 LYS A C 1
ATOM 683 O O . LYS A 1 83 ? -5.810 -10.288 -2.360 1.00 86.06 83 LYS A O 1
ATOM 688 N N . GLU A 1 84 ? -3.702 -10.171 -3.148 1.00 88.81 84 GLU A N 1
ATOM 689 C CA . GLU A 1 84 ? -3.066 -9.702 -1.911 1.00 88.81 84 GLU A CA 1
ATOM 690 C C . GLU A 1 84 ? -2.777 -8.194 -1.919 1.00 88.81 84 GLU A C 1
ATOM 692 O O . GLU A 1 84 ? -2.716 -7.568 -0.859 1.00 88.81 84 GLU A O 1
ATOM 697 N N . ILE A 1 85 ? -2.608 -7.606 -3.106 1.00 90.81 85 ILE A N 1
ATOM 698 C CA . ILE A 1 85 ? -2.317 -6.188 -3.316 1.00 90.81 85 ILE A CA 1
ATOM 699 C C . ILE A 1 85 ? -3.583 -5.495 -3.810 1.00 90.81 85 ILE A C 1
ATOM 701 O O . ILE A 1 85 ? -4.148 -5.863 -4.839 1.00 90.81 85 ILE A O 1
ATOM 705 N N . LEU A 1 86 ? -4.005 -4.454 -3.096 1.00 91.81 86 LEU A N 1
ATOM 706 C CA . LEU A 1 86 ? -5.094 -3.596 -3.547 1.00 91.81 86 LEU A CA 1
ATOM 707 C C . LEU A 1 86 ? -4.553 -2.634 -4.605 1.00 91.81 86 LEU A C 1
ATOM 709 O O . LEU A 1 86 ? -3.563 -1.943 -4.371 1.00 91.81 86 LEU A O 1
ATOM 713 N N . ALA A 1 87 ? -5.198 -2.573 -5.764 1.00 91.69 87 ALA A N 1
ATOM 714 C CA . ALA A 1 87 ? -4.814 -1.672 -6.842 1.00 91.69 87 ALA A CA 1
ATOM 715 C C . ALA A 1 87 ? -5.900 -0.617 -7.054 1.00 91.69 87 ALA A C 1
ATOM 717 O O . ALA A 1 87 ? -7.066 -0.952 -7.246 1.00 91.69 87 ALA A O 1
ATOM 718 N N . TYR A 1 88 ? -5.489 0.647 -7.051 1.00 92.12 88 TYR A N 1
ATOM 719 C CA . TYR A 1 88 ? -6.326 1.805 -7.345 1.00 92.12 88 TYR A CA 1
ATOM 720 C C . TYR A 1 88 ? -5.791 2.502 -8.594 1.00 92.12 88 TYR A C 1
ATOM 722 O O . TYR A 1 88 ? -4.576 2.579 -8.810 1.00 92.12 88 TYR A O 1
ATOM 730 N N . ARG A 1 89 ? -6.680 3.048 -9.422 1.00 91.31 89 ARG A N 1
ATOM 731 C CA . ARG A 1 89 ? -6.313 3.773 -10.643 1.00 91.31 89 ARG A CA 1
ATOM 732 C C . ARG A 1 89 ? -5.477 5.008 -10.329 1.00 91.31 89 ARG A C 1
ATOM 734 O O . ARG A 1 89 ? -4.514 5.302 -11.036 1.00 91.31 89 ARG A O 1
ATOM 741 N N . ASP A 1 90 ? -5.858 5.738 -9.289 1.00 91.38 90 ASP A N 1
ATOM 742 C CA . ASP A 1 90 ? -5.224 6.974 -8.843 1.00 91.38 90 ASP A CA 1
ATOM 743 C C . ASP A 1 90 ? -5.478 7.216 -7.345 1.00 91.38 90 ASP A C 1
ATOM 745 O O . ASP A 1 90 ? -6.211 6.471 -6.694 1.00 91.38 90 ASP A O 1
ATOM 749 N N . PHE A 1 91 ? -4.819 8.231 -6.774 1.00 91.88 91 PHE A N 1
ATOM 750 C CA . PHE A 1 91 ? -4.971 8.529 -5.349 1.00 91.88 91 PHE A CA 1
ATOM 751 C C . PHE A 1 91 ? -6.381 9.017 -5.018 1.00 91.88 91 PHE A C 1
ATOM 753 O O . PHE A 1 91 ? -6.848 8.752 -3.924 1.00 91.88 91 PHE A O 1
ATOM 760 N N . SER A 1 92 ? -7.075 9.697 -5.934 1.00 92.31 92 SER A N 1
ATOM 761 C CA . SER A 1 92 ? -8.430 10.195 -5.673 1.00 92.31 92 SER A CA 1
ATOM 762 C C . SER A 1 92 ? -9.427 9.054 -5.468 1.00 92.31 92 SER A C 1
ATOM 764 O O . SER A 1 92 ? -10.344 9.178 -4.661 1.00 92.31 92 SER A O 1
ATOM 766 N N . GLU A 1 93 ? -9.241 7.933 -6.166 1.00 93.31 93 GLU A N 1
ATOM 767 C CA . GLU A 1 93 ? -10.005 6.710 -5.914 1.00 93.31 93 GLU A CA 1
ATOM 768 C C . GLU A 1 93 ? -9.729 6.163 -4.505 1.00 93.31 93 GLU A C 1
ATOM 770 O O . GLU A 1 93 ? -10.668 5.963 -3.732 1.00 93.31 93 GLU A O 1
ATOM 775 N N . LEU A 1 94 ? -8.450 6.018 -4.140 1.00 92.56 94 LEU A N 1
ATOM 776 C CA . LEU A 1 94 ? -8.036 5.570 -2.806 1.00 92.56 94 LEU A CA 1
ATOM 777 C C . LEU A 1 94 ? -8.530 6.508 -1.693 1.00 92.56 94 LEU A C 1
ATOM 779 O O . LEU A 1 94 ? -8.968 6.044 -0.645 1.00 92.56 94 LEU A O 1
ATOM 783 N N . GLU A 1 95 ? -8.464 7.820 -1.908 1.00 92.38 95 GLU A N 1
ATOM 784 C CA . GLU A 1 95 ? -8.814 8.852 -0.930 1.00 92.38 95 GLU A CA 1
ATOM 785 C C . GLU A 1 95 ? -10.254 8.694 -0.437 1.00 92.38 95 GLU A C 1
ATOM 787 O O . GLU A 1 95 ? -10.518 8.805 0.758 1.00 92.38 95 GLU A O 1
ATOM 792 N N . SER A 1 96 ? -11.175 8.339 -1.337 1.00 91.56 96 SER A N 1
ATOM 793 C CA . SER A 1 96 ? -12.580 8.108 -0.987 1.00 91.56 96 SER A CA 1
ATOM 794 C C . SER A 1 96 ? -12.813 6.891 -0.079 1.00 91.56 96 SER A C 1
ATOM 796 O O . SER A 1 96 ? -13.859 6.793 0.564 1.00 91.56 96 SER A O 1
ATOM 798 N N . GLU A 1 97 ? -11.836 5.985 0.011 1.00 92.12 97 GLU A N 1
ATOM 799 C CA . GLU A 1 97 ? -11.891 4.757 0.810 1.00 92.12 97 GLU A CA 1
ATOM 800 C C . GLU A 1 97 ? -10.871 4.740 1.958 1.00 92.12 97 GLU A C 1
ATOM 802 O O . GLU A 1 97 ? -10.791 3.760 2.702 1.00 92.12 97 GLU A O 1
ATOM 807 N N . LEU A 1 98 ? -10.098 5.815 2.125 1.00 90.44 98 LEU A N 1
ATOM 808 C CA . LEU A 1 98 ? -8.865 5.819 2.909 1.00 90.44 98 LEU A CA 1
ATOM 809 C C . LEU A 1 98 ? -9.083 5.416 4.372 1.00 90.44 98 LEU A C 1
ATOM 811 O O . LEU A 1 98 ? -8.350 4.578 4.893 1.00 90.44 98 LEU A O 1
ATOM 815 N N . GLU A 1 99 ? -10.135 5.934 5.012 1.00 89.50 99 GLU A N 1
ATOM 816 C CA . GLU A 1 99 ? -10.512 5.568 6.386 1.00 89.50 99 GLU A CA 1
ATOM 817 C C . GLU A 1 99 ? -10.787 4.060 6.524 1.00 89.50 99 GLU A C 1
ATOM 819 O O . GLU A 1 99 ? -10.267 3.395 7.429 1.00 89.50 99 GLU A O 1
ATOM 824 N N . ASN A 1 100 ? -11.570 3.501 5.598 1.00 90.88 100 ASN A N 1
ATOM 825 C CA . ASN A 1 100 ? -11.939 2.085 5.601 1.00 90.88 100 ASN A CA 1
ATOM 826 C C . ASN A 1 100 ? -10.720 1.199 5.352 1.00 90.88 100 ASN A C 1
ATOM 828 O O . ASN A 1 100 ? -10.543 0.173 6.016 1.00 90.88 100 ASN A O 1
ATOM 832 N N . VAL A 1 101 ? -9.874 1.604 4.409 1.00 92.62 101 VAL A N 1
ATOM 833 C CA . VAL A 1 101 ? -8.650 0.906 4.028 1.00 92.62 101 VAL A CA 1
ATOM 834 C C . VAL A 1 101 ? -7.656 0.879 5.185 1.00 92.62 101 VAL A C 1
ATOM 836 O O . VAL A 1 101 ? -7.189 -0.198 5.557 1.00 92.62 101 VAL A O 1
ATOM 839 N N . ILE A 1 102 ? -7.375 2.029 5.805 1.00 91.31 102 ILE A N 1
ATOM 840 C CA . ILE A 1 102 ? -6.469 2.130 6.956 1.00 91.31 102 ILE A CA 1
ATOM 841 C C . ILE A 1 102 ? -6.999 1.286 8.119 1.00 91.31 102 ILE A C 1
ATOM 843 O O . ILE A 1 102 ? -6.252 0.494 8.700 1.00 91.31 102 ILE A O 1
ATOM 847 N N . THR A 1 103 ? -8.294 1.394 8.425 1.00 89.56 103 THR A N 1
ATOM 848 C CA . THR A 1 103 ? -8.927 0.623 9.505 1.00 89.56 103 THR A CA 1
ATOM 849 C C . THR A 1 103 ? -8.835 -0.881 9.249 1.00 89.56 103 THR A C 1
ATOM 851 O O . THR A 1 103 ? -8.457 -1.642 10.143 1.00 89.56 103 THR A O 1
ATOM 854 N N . SER A 1 104 ? -9.126 -1.323 8.025 1.00 90.88 104 SER A N 1
ATOM 855 C CA . SER A 1 104 ? -9.074 -2.740 7.646 1.00 90.88 104 SER A CA 1
ATOM 856 C C . SER A 1 104 ? -7.644 -3.283 7.670 1.00 90.88 104 SER A C 1
ATOM 858 O O . SER A 1 104 ? -7.406 -4.370 8.203 1.00 90.88 104 SER A O 1
ATOM 860 N N . ALA A 1 105 ? -6.680 -2.515 7.154 1.00 92.12 105 ALA A N 1
ATOM 861 C CA . ALA A 1 105 ? -5.264 -2.867 7.174 1.00 92.12 105 ALA A CA 1
ATOM 862 C C . ALA A 1 105 ? -4.748 -3.026 8.609 1.00 92.12 105 ALA A C 1
ATOM 864 O O . ALA A 1 105 ? -4.071 -4.005 8.930 1.00 92.12 105 ALA A O 1
ATOM 865 N N . TYR A 1 106 ? -5.133 -2.109 9.498 1.00 90.12 106 TYR A N 1
ATOM 866 C CA . TYR A 1 106 ? -4.770 -2.185 10.905 1.00 90.12 106 TYR A CA 1
ATOM 867 C C . TYR A 1 106 ? -5.398 -3.404 11.597 1.00 90.12 106 TYR A C 1
ATOM 869 O O . TYR A 1 106 ? -4.702 -4.154 12.280 1.00 90.12 106 TYR A O 1
ATOM 877 N N . GLN A 1 107 ? -6.685 -3.686 11.368 1.00 89.12 107 GLN A N 1
ATOM 878 C CA . GLN A 1 107 ? -7.339 -4.883 11.913 1.00 89.12 107 GLN A CA 1
ATOM 879 C C . GLN A 1 107 ? -6.691 -6.189 11.420 1.00 89.12 107 GLN A C 1
ATOM 881 O O . GLN A 1 107 ? -6.481 -7.106 12.221 1.00 89.12 107 GLN A O 1
ATOM 886 N N . LYS A 1 108 ? -6.333 -6.277 10.128 1.00 89.19 108 LYS A N 1
ATOM 887 C CA . LYS A 1 108 ? -5.573 -7.407 9.556 1.00 89.19 108 LYS A CA 1
ATOM 888 C C . LYS A 1 108 ? -4.243 -7.584 10.288 1.00 89.19 108 LYS A C 1
ATOM 890 O O . LYS A 1 108 ? -3.923 -8.696 10.714 1.00 89.19 108 LYS A O 1
ATOM 895 N N . TYR A 1 109 ? -3.508 -6.489 10.473 1.00 88.75 109 TYR A N 1
ATOM 896 C CA . TYR A 1 109 ? -2.232 -6.482 11.177 1.00 88.75 109 TYR A CA 1
ATOM 897 C C . TYR A 1 109 ? -2.367 -6.974 12.622 1.00 88.75 109 TYR A C 1
ATOM 899 O O . TYR A 1 109 ? -1.624 -7.873 13.017 1.00 88.75 109 TYR A O 1
ATOM 907 N N . LEU A 1 110 ? -3.348 -6.476 13.387 1.00 87.81 110 LEU A N 1
ATOM 908 C CA . LEU A 1 110 ? -3.602 -6.943 14.755 1.00 87.81 110 LEU A CA 1
ATOM 909 C C . LEU A 1 110 ? -3.936 -8.438 14.784 1.00 87.81 110 LEU A C 1
ATOM 911 O O . LEU A 1 110 ? -3.393 -9.172 15.602 1.00 87.81 110 LEU A O 1
ATOM 915 N N . LYS A 1 111 ? -4.781 -8.923 13.868 1.00 86.94 111 LYS A N 1
ATOM 916 C CA . LYS A 1 111 ? -5.161 -10.342 13.820 1.00 86.94 111 LYS A CA 1
ATOM 917 C C . LYS A 1 111 ? -3.970 -11.267 13.556 1.00 86.94 111 LYS A C 1
ATOM 919 O O . LYS A 1 111 ? -3.945 -12.370 14.090 1.00 86.94 111 LYS A O 1
ATOM 924 N N 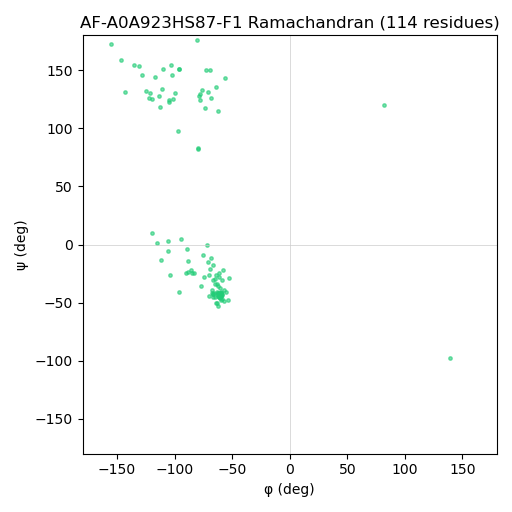. LYS A 1 112 ? -3.003 -10.845 12.737 1.00 83.25 112 LYS A N 1
ATOM 925 C CA . LYS A 1 112 ? -1.800 -11.641 12.448 1.00 83.25 112 LYS A CA 1
ATOM 926 C C . LYS A 1 112 ? -0.695 -11.494 13.506 1.00 83.25 112 LYS A C 1
ATOM 928 O O . LYS A 1 112 ? 0.084 -12.424 13.653 1.00 83.25 112 LYS A O 1
ATOM 933 N N . ASN A 1 113 ? -0.647 -10.387 14.257 1.00 76.62 113 ASN A N 1
ATOM 934 C CA . ASN A 1 113 ? 0.456 -10.090 15.190 1.00 76.62 113 ASN A CA 1
ATOM 935 C C . ASN A 1 113 ? 0.087 -10.119 16.689 1.00 76.62 113 ASN A C 1
ATOM 937 O O . ASN A 1 113 ? 0.985 -10.118 17.524 1.00 76.62 113 ASN A O 1
ATOM 941 N N . ILE A 1 114 ? -1.201 -10.135 17.056 1.00 66.38 114 ILE A N 1
ATOM 942 C CA . ILE A 1 114 ? -1.673 -10.169 18.461 1.00 66.38 114 ILE A CA 1
ATOM 943 C C . ILE A 1 114 ? -2.214 -11.552 18.863 1.00 66.38 114 ILE A C 1
ATOM 945 O O . ILE A 1 114 ? -2.488 -11.795 20.035 1.00 66.38 114 ILE A O 1
ATOM 949 N N . VAL A 1 115 ? -2.313 -12.506 17.933 1.00 47.91 115 VAL A N 1
ATOM 950 C CA . VAL A 1 115 ? -2.590 -13.908 18.286 1.00 47.91 115 VAL A CA 1
ATOM 951 C C . VAL A 1 115 ? -1.290 -14.563 18.772 1.00 47.91 115 VAL A C 1
ATOM 953 O O . VAL A 1 115 ? -0.598 -15.234 18.010 1.00 47.91 115 VAL A O 1
ATOM 956 N N . CYS A 1 116 ? -0.982 -14.325 20.049 1.00 39.62 116 CYS A N 1
ATOM 957 C CA . CYS A 1 116 ? -0.053 -15.079 20.892 1.00 39.62 116 CYS A CA 1
ATOM 958 C C . CYS A 1 116 ? -0.832 -15.671 22.072 1.00 39.62 116 CYS A C 1
ATOM 960 O O . CYS A 1 116 ? -1.634 -14.921 22.676 1.00 39.62 116 CYS A O 1
#

Mean predicted aligned error: 4.55 Å